Protein AF-0000000073996001 (afdb_homodimer)

Foldseek 3Di:
DPPPCPPVPDADFDFDDADPQATWGWGWDDDPPPDDIDTDDIDGDGPVPDPDDDDDDDDDPPPPPPD/DPPPCPVVPDADFDFDDADPQATWGWGWDDDPDPDDIDTDDIDGDGPVPDPDDDDDDDDDPPPPPPD

Solvent-accessible surface area (backbone atoms only — not comparable to full-atom values): 8003 Å² total; per-residue (Å²): 130,82,78,66,31,83,84,68,51,36,45,53,24,40,53,78,47,82,52,99,62,21,45,28,31,24,37,64,50,92,62,61,93,87,53,75,92,44,63,50,75,74,41,74,47,50,56,88,50,50,62,45,42,32,38,38,36,32,40,55,78,70,68,73,66,78,123,131,83,76,64,36,81,87,67,51,39,45,53,23,41,53,78,47,82,53,97,62,22,44,28,30,24,38,67,51,92,63,61,94,86,54,75,92,45,63,49,76,75,42,73,46,49,56,88,50,49,63,45,43,32,38,40,36,31,40,56,78,70,68,74,67,78,122

Nearest PDB structures (foldseek):
  7jij-assembly1_B  TM=4.041E-01  e=3.602E+00  Homo sapiens
  2y8l-assembly1_B  TM=3.364E-01  e=5.979E+00  Homo sapiens
  3l0x-assembly1_A  TM=2.669E-01  e=5.612E+00  Saccharomyces cerevisiae

Organism: NCBI:txid172042

Radius of gyration: 16.53 Å; Cα contacts (8 Å, |Δi|>4): 255; chains: 2; bounding box: 36×65×40 Å

Secondary structure (DSSP, 8-state):
----GGGSSEEEEEEEEEETTEEEEEEBP-PPTTSPP-BPPPEEPPGGGEEEEEEEEEE--------/----GGGSSEEEEEEEEEETTEEEEEEBP-PPTTSPP-BPPPEEPPGGGEEEEEEEEEE--------

pLDDT: mean 82.57, std 20.22, range [26.55, 97.69]

Sequence (134 aa):
MAITETDGSEYVGRLDEVTDDGPVLRRKKQTKKGQKPSYHEPQTLPWERIASAHLQIDFNSTADSVEMAITETDGSEYVGRLDEVTDDGPVLRRKKQTKKGQKPSYHEPQTLPWERIASAHLQIDFNSTADSVE

Structure (mmCIF, N/CA/C/O backbone):
data_AF-0000000073996001-model_v1
#
loop_
_entity.id
_entity.type
_entity.pdbx_description
1 polymer 'Clustered with transcription termination protein NusA'
#
loop_
_atom_site.group_PDB
_atom_site.id
_atom_site.type_symbol
_atom_site.label_atom_id
_atom_site.label_alt_id
_atom_site.label_comp_id
_atom_site.label_asym_id
_atom_site.label_entity_id
_atom_site.label_seq_id
_atom_site.pdbx_PDB_ins_code
_atom_site.Cartn_x
_atom_site.Cartn_y
_atom_site.Cartn_z
_atom_site.occupancy
_atom_site.B_iso_or_equiv
_atom_site.auth_seq_id
_atom_site.auth_comp_id
_atom_site.auth_asym_id
_atom_site.auth_atom_id
_atom_site.pdbx_PDB_model_num
ATOM 1 N N . MET A 1 1 ? 14.555 5.102 -4.395 1 26.55 1 MET A N 1
ATOM 2 C CA . MET A 1 1 ? 13.75 6.324 -4.395 1 26.55 1 MET A CA 1
ATOM 3 C C . MET A 1 1 ? 12.859 6.387 -3.16 1 26.55 1 MET A C 1
ATOM 5 O O . MET A 1 1 ? 11.906 5.617 -3.035 1 26.55 1 MET A O 1
ATOM 9 N N . ALA A 1 2 ? 13.461 6.602 -1.999 1 31.64 2 ALA A N 1
ATOM 10 C CA . ALA A 1 2 ? 12.766 6.613 -0.712 1 31.64 2 ALA A CA 1
ATOM 11 C C . ALA A 1 2 ? 11.68 7.684 -0.687 1 31.64 2 ALA A C 1
ATOM 13 O O . ALA A 1 2 ? 11.93 8.844 -1.022 1 31.64 2 ALA A O 1
ATOM 14 N N . ILE A 1 3 ? 10.344 7.234 -1.147 1 41.62 3 ILE A N 1
ATOM 15 C CA . ILE A 1 3 ? 9.18 8.109 -1.149 1 41.62 3 ILE A CA 1
ATOM 16 C C . ILE A 1 3 ? 9.094 8.867 0.174 1 41.62 3 ILE A C 1
ATOM 18 O O . ILE A 1 3 ? 8.859 8.266 1.226 1 41.62 3 ILE A O 1
ATOM 22 N N . THR A 1 4 ? 9.953 9.609 0.501 1 42.78 4 THR A N 1
ATOM 23 C CA . THR A 1 4 ? 9.797 10.523 1.629 1 42.78 4 THR A CA 1
ATOM 24 C C . THR A 1 4 ? 8.648 11.5 1.379 1 42.78 4 THR A C 1
ATOM 26 O O . THR A 1 4 ? 8.648 12.219 0.38 1 42.78 4 THR A O 1
ATOM 29 N N . GLU A 1 5 ? 7.465 11.266 1.897 1 47.84 5 GLU A N 1
ATOM 30 C CA . GLU A 1 5 ? 6.332 12.188 1.925 1 47.84 5 GLU A CA 1
ATOM 31 C C . GLU A 1 5 ? 6.789 13.617 2.213 1 47.84 5 GLU A C 1
ATOM 33 O O . GLU A 1 5 ? 5.965 14.523 2.354 1 47.84 5 GLU A O 1
ATOM 38 N N . THR A 1 6 ? 7.816 14.039 2.285 1 49.88 6 THR A N 1
ATOM 39 C CA . THR A 1 6 ? 7.848 15.289 3.033 1 49.88 6 THR A CA 1
ATOM 40 C C . THR A 1 6 ? 7 16.359 2.34 1 49.88 6 THR A C 1
ATOM 42 O O . THR A 1 6 ? 6.48 17.266 2.99 1 49.88 6 THR A O 1
ATOM 45 N N . ASP A 1 7 ? 6.805 16.453 1.036 1 56.19 7 ASP A N 1
ATOM 46 C CA . ASP A 1 7 ? 6.199 17.641 0.429 1 56.19 7 ASP A CA 1
ATOM 47 C C . ASP A 1 7 ? 4.688 17.484 0.31 1 56.19 7 ASP A C 1
ATOM 49 O O . ASP A 1 7 ? 3.984 18.438 -0.039 1 56.19 7 ASP A O 1
ATOM 53 N N . GLY A 1 8 ? 4.031 16.562 0.927 1 64.31 8 GLY A N 1
ATOM 54 C CA . GLY A 1 8 ? 2.594 16.344 0.957 1 64.31 8 GLY A CA 1
ATOM 55 C C . GLY A 1 8 ? 2.082 15.578 -0.249 1 64.31 8 GLY A C 1
ATOM 56 O O . GLY A 1 8 ? 0.893 15.266 -0.333 1 64.31 8 GLY A O 1
ATOM 57 N N . SER A 1 9 ? 2.953 15.336 -1.201 1 78.81 9 SER A N 1
ATOM 58 C CA . SER A 1 9 ? 2.447 14.734 -2.432 1 78.81 9 SER A CA 1
ATOM 59 C C . SER A 1 9 ? 2.465 13.211 -2.352 1 78.81 9 SER A C 1
ATOM 61 O O . SER A 1 9 ? 1.784 12.539 -3.127 1 78.81 9 SER A O 1
ATOM 63 N N . GLU A 1 10 ? 3.17 12.688 -1.452 1 84.88 10 GLU A N 1
ATOM 64 C CA . GLU A 1 10 ? 3.217 11.234 -1.288 1 84.88 10 GLU A CA 1
ATOM 65 C C . GLU A 1 10 ? 3.17 10.844 0.187 1 84.88 10 GLU A C 1
ATOM 67 O O . GLU A 1 10 ? 3.719 11.547 1.038 1 84.88 10 GLU A O 1
ATOM 72 N N . TYR A 1 11 ? 2.486 9.828 0.485 1 87.25 11 TYR A N 1
ATOM 73 C CA . TYR A 1 11 ? 2.391 9.258 1.824 1 87.25 11 TYR A CA 1
ATOM 74 C C . TYR A 1 11 ? 2.711 7.766 1.808 1 87.25 11 TYR A C 1
ATOM 76 O O . TYR A 1 11 ? 2.131 7.008 1.028 1 87.25 11 TYR A O 1
ATOM 84 N N . VAL A 1 12 ? 3.658 7.289 2.613 1 92.25 12 VAL A N 1
ATOM 85 C CA . VAL A 1 12 ? 3.998 5.879 2.74 1 92.25 12 VAL A CA 1
ATOM 86 C C . VAL A 1 12 ? 3.777 5.418 4.18 1 92.25 12 VAL A C 1
ATOM 88 O O . VAL A 1 12 ? 4.277 6.043 5.121 1 92.25 12 VAL A O 1
ATOM 91 N N . GLY A 1 13 ? 3.029 4.281 4.406 1 95 13 GLY A N 1
ATOM 92 C CA . GLY A 1 13 ? 2.771 3.781 5.746 1 95 13 GLY A CA 1
ATOM 93 C C . GLY A 1 13 ? 2.23 2.363 5.762 1 95 13 GLY A C 1
ATOM 94 O O . GLY A 1 13 ? 1.877 1.818 4.711 1 95 13 GLY A O 1
ATOM 95 N N . ARG A 1 14 ? 2.184 1.827 7.004 1 96.88 14 ARG A N 1
ATOM 96 C CA . ARG A 1 14 ? 1.562 0.525 7.23 1 96.88 14 ARG A CA 1
ATOM 97 C C . ARG A 1 14 ? 0.042 0.639 7.242 1 96.88 14 ARG A C 1
ATOM 99 O O . ARG A 1 14 ? -0.513 1.545 7.867 1 96.88 14 ARG A O 1
ATOM 106 N N . LEU A 1 15 ? -0.5 -0.231 6.43 1 97.5 15 LEU A N 1
ATOM 107 C CA . LEU A 1 15 ? -1.958 -0.271 6.379 1 97.5 15 LEU A CA 1
ATOM 108 C C . LEU A 1 15 ? -2.523 -1.013 7.586 1 97.5 15 LEU A C 1
ATOM 110 O O . LEU A 1 15 ? -2.248 -2.199 7.773 1 97.5 15 LEU A O 1
ATOM 114 N N . ASP A 1 16 ? -3.338 -0.325 8.43 1 97.12 16 ASP A N 1
ATOM 115 C CA . ASP A 1 16 ? -3.934 -0.93 9.617 1 97.12 16 ASP A CA 1
ATOM 116 C C . ASP A 1 16 ? -5.344 -1.436 9.328 1 97.12 16 ASP A C 1
ATOM 118 O O . ASP A 1 16 ? -5.715 -2.533 9.75 1 97.12 16 ASP A O 1
ATOM 122 N N . GLU A 1 17 ? -6.105 -0.572 8.602 1 96.38 17 GLU A N 1
ATOM 123 C CA . GLU A 1 17 ? -7.504 -0.876 8.32 1 96.38 17 GLU A CA 1
ATOM 124 C C . GLU A 1 17 ? -8.008 -0.103 7.105 1 96.38 17 GLU A C 1
ATOM 126 O O . GLU A 1 17 ? -7.453 0.945 6.758 1 96.38 17 GLU A O 1
ATOM 131 N N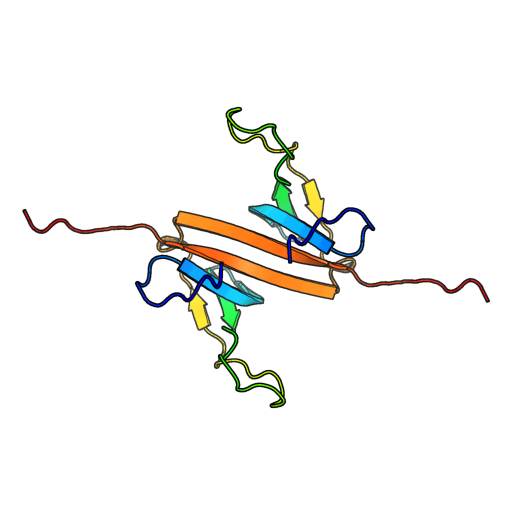 . VAL A 1 18 ? -9.078 -0.715 6.449 1 96.69 18 VAL A N 1
ATOM 132 C CA . VAL A 1 18 ? -9.773 0.003 5.387 1 96.69 18 VAL A CA 1
ATOM 133 C C . VAL A 1 18 ? -11.203 0.311 5.828 1 96.69 18 VAL A C 1
ATOM 135 O O . VAL A 1 18 ? -11.969 -0.599 6.168 1 96.69 18 VAL A O 1
ATOM 138 N N . THR A 1 19 ? -11.547 1.646 5.836 1 96.62 19 THR A N 1
ATOM 139 C CA . THR A 1 19 ? -12.875 2.078 6.238 1 96.62 19 THR A CA 1
ATOM 140 C C . THR A 1 19 ? -13.633 2.678 5.051 1 96.62 19 THR A C 1
ATOM 142 O O . THR A 1 19 ? -13.055 2.861 3.975 1 96.62 19 THR A O 1
ATOM 145 N N . ASP A 1 20 ? -14.969 3.029 5.266 1 95 20 ASP A N 1
ATOM 146 C CA . ASP A 1 20 ? -15.773 3.672 4.227 1 95 20 ASP A CA 1
ATOM 147 C C . ASP A 1 20 ? -15.211 5.051 3.879 1 95 20 ASP A C 1
ATOM 149 O O . ASP A 1 20 ? -15.375 5.527 2.752 1 95 20 ASP A O 1
ATOM 153 N N . ASP A 1 21 ? -14.516 5.707 4.801 1 95.62 21 ASP A N 1
ATOM 154 C CA . ASP A 1 21 ? -14.039 7.078 4.625 1 95.62 21 ASP A CA 1
ATOM 155 C C . ASP A 1 21 ? -12.641 7.102 4.02 1 95.62 21 ASP A C 1
ATOM 157 O O . ASP A 1 21 ? -12.172 8.148 3.574 1 95.62 21 ASP A O 1
ATOM 161 N N . GLY A 1 22 ? -11.906 5.977 4.098 1 95.94 22 GLY A N 1
ATOM 162 C CA . GLY A 1 22 ? -10.531 5.902 3.617 1 95.94 22 GLY A CA 1
ATOM 163 C C . GLY A 1 22 ? -9.688 4.891 4.375 1 95.94 22 GLY A C 1
ATOM 164 O O . GLY A 1 22 ? -10.164 4.266 5.324 1 95.94 22 GLY A O 1
ATOM 165 N N . PRO A 1 23 ? -8.492 4.672 3.904 1 97.06 23 PRO A N 1
ATOM 166 C CA . PRO A 1 23 ? -7.57 3.805 4.641 1 97.06 23 PRO A CA 1
ATOM 167 C C . PRO A 1 23 ? -7.055 4.445 5.926 1 97.06 23 PRO A C 1
ATOM 169 O O . PRO A 1 23 ? -6.863 5.664 5.977 1 97.06 23 PRO A O 1
ATOM 172 N N . VAL A 1 24 ? -6.863 3.6 6.922 1 97.62 24 VAL A N 1
ATOM 173 C CA . VAL A 1 24 ? -6.16 3.977 8.141 1 97.62 24 VAL A CA 1
ATOM 174 C C . VAL A 1 24 ? -4.707 3.502 8.07 1 97.62 24 VAL A C 1
ATOM 176 O O . VAL A 1 24 ? -4.445 2.303 7.953 1 97.62 24 VAL A O 1
ATOM 179 N N . LEU A 1 25 ? -3.723 4.496 8.109 1 96.44 25 LEU A N 1
ATOM 180 C CA . LEU A 1 25 ? -2.316 4.176 7.906 1 96.44 25 LEU A CA 1
ATOM 181 C C . LEU A 1 25 ? -1.465 4.691 9.062 1 96.44 25 LEU A C 1
ATOM 183 O O . LEU A 1 25 ? -1.847 5.648 9.742 1 96.44 25 LEU A O 1
ATOM 187 N N . ARG A 1 26 ? -0.387 4.051 9.289 1 96.31 26 ARG A N 1
ATOM 188 C CA . ARG A 1 26 ? 0.644 4.512 10.211 1 96.31 26 ARG A CA 1
ATOM 189 C C . ARG A 1 26 ? 1.957 4.773 9.484 1 96.31 26 ARG A C 1
ATOM 191 O O . ARG A 1 26 ? 2.57 3.846 8.945 1 96.31 26 ARG A O 1
ATOM 198 N N . ARG A 1 27 ? 2.4 5.977 9.469 1 93.75 27 ARG A N 1
ATOM 199 C CA . ARG A 1 27 ? 3.648 6.328 8.797 1 93.75 27 ARG A CA 1
ATOM 200 C C . ARG A 1 27 ? 4.855 5.91 9.633 1 93.75 27 ARG A C 1
ATOM 202 O O . ARG A 1 27 ? 4.859 6.086 10.859 1 93.75 27 ARG A O 1
ATOM 209 N N . LYS A 1 28 ? 5.828 5.336 8.992 1 91.12 28 LYS A N 1
ATOM 210 C CA . LYS A 1 28 ? 7.047 4.938 9.688 1 91.12 28 LYS A CA 1
ATOM 211 C C . LYS A 1 28 ? 7.867 6.156 10.094 1 91.12 28 LYS A C 1
ATOM 213 O O . LYS A 1 28 ? 8.086 7.062 9.289 1 91.12 28 LYS A O 1
ATOM 218 N N . LYS A 1 29 ? 8.266 6.105 11.328 1 90.38 29 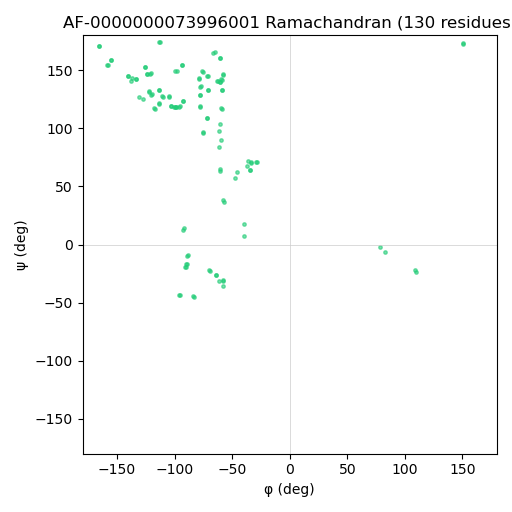LYS A N 1
ATOM 219 C CA . LYS A 1 29 ? 9.156 7.164 11.789 1 90.38 29 LYS A CA 1
ATOM 220 C C . LYS A 1 29 ? 10.586 6.918 11.32 1 90.38 29 LYS A C 1
ATOM 222 O O . LYS A 1 29 ? 11.016 5.77 11.195 1 90.38 29 LYS A O 1
ATOM 227 N N . GLN A 1 30 ? 11.367 8.07 10.938 1 87 30 GLN A N 1
ATOM 228 C CA . GLN A 1 30 ? 12.789 7.953 10.625 1 87 30 GLN A CA 1
ATOM 229 C C . GLN A 1 30 ? 13.617 7.785 11.891 1 87 30 GLN A C 1
ATOM 231 O O . GLN A 1 30 ? 13.727 8.711 12.695 1 87 30 GLN A O 1
ATOM 236 N N . THR A 1 31 ? 13.906 6.574 12.172 1 88.12 31 THR A N 1
ATOM 237 C CA . THR A 1 31 ? 14.68 6.305 13.383 1 88.12 31 THR A CA 1
ATOM 238 C C . THR A 1 31 ? 16.156 6.082 13.039 1 88.12 31 THR A C 1
ATOM 240 O O . THR A 1 31 ? 16.5 5.848 11.883 1 88.12 31 THR A O 1
ATOM 243 N N . LYS A 1 32 ? 17.047 6.496 14.07 1 86 32 LYS A N 1
ATOM 244 C CA . LYS A 1 32 ? 18.484 6.309 13.891 1 86 32 LYS A CA 1
ATOM 245 C C . LYS A 1 32 ? 18.812 4.828 13.711 1 86 32 LYS A C 1
ATOM 247 O O . LYS A 1 32 ? 18.031 3.957 14.086 1 86 32 LYS A O 1
ATOM 252 N N . LYS A 1 33 ? 20 4.707 13.141 1 87.31 33 LYS A N 1
ATOM 253 C CA . LYS A 1 33 ? 20.484 3.336 12.969 1 87.31 33 LYS A CA 1
ATOM 254 C C . LYS A 1 33 ? 20.578 2.613 14.305 1 87.31 33 LYS A C 1
ATOM 256 O O . LYS A 1 33 ? 21.141 3.15 15.266 1 87.31 33 LYS A O 1
ATOM 261 N N . GLY A 1 34 ? 19.719 1.471 14.461 1 89.19 34 GLY A N 1
ATOM 262 C CA . GLY A 1 34 ? 19.797 0.674 15.672 1 89.19 34 GLY A CA 1
ATOM 263 C C . GLY A 1 34 ? 18.578 0.83 16.562 1 89.19 34 GLY A C 1
ATOM 264 O O . GLY A 1 34 ? 18.422 0.093 17.547 1 89.19 34 GLY A O 1
ATOM 265 N N . GLN A 1 35 ? 17.969 1.813 16.438 1 89.44 35 GLN A N 1
ATOM 266 C CA . GLN A 1 35 ? 16.75 2.008 17.234 1 89.44 35 GLN A CA 1
ATOM 267 C C . GLN A 1 35 ? 15.602 1.165 16.688 1 89.44 35 GLN A C 1
ATOM 269 O O . GLN A 1 35 ? 15.516 0.917 15.484 1 89.44 35 GLN A O 1
ATOM 274 N N . LYS A 1 36 ? 14.711 0.708 17.5 1 86.81 36 LYS A N 1
ATOM 275 C CA . LYS A 1 36 ? 13.539 -0.055 17.078 1 86.81 36 LYS A CA 1
ATOM 276 C C . LYS A 1 36 ? 12.641 0.782 16.172 1 86.81 36 LYS A C 1
ATOM 278 O O . LYS A 1 36 ? 12.453 1.979 16.406 1 86.81 36 LYS A O 1
ATOM 283 N N . PRO A 1 37 ? 12.102 0.042 15.117 1 87.44 37 PRO A N 1
ATOM 284 C CA . PRO A 1 37 ? 11.172 0.776 14.258 1 87.44 37 PRO A CA 1
ATOM 285 C C . PRO A 1 37 ? 9.977 1.336 15.023 1 87.44 37 PRO A C 1
ATOM 287 O O . PRO A 1 37 ? 9.438 0.67 15.914 1 87.44 37 PRO A O 1
ATOM 290 N N . SER A 1 38 ? 9.695 2.676 14.719 1 91.25 38 SER A N 1
ATOM 291 C CA . SER A 1 38 ? 8.539 3.332 15.336 1 91.25 38 SER A CA 1
ATOM 292 C C . SER A 1 38 ? 7.602 3.902 14.273 1 91.25 38 SER A C 1
ATOM 294 O O . SER A 1 38 ? 8.031 4.246 13.172 1 91.25 38 SER A O 1
ATOM 296 N N . TYR A 1 39 ? 6.285 3.838 14.703 1 93.88 39 TYR A N 1
ATOM 297 C CA . TYR A 1 39 ? 5.27 4.375 13.805 1 93.88 39 TYR A CA 1
ATOM 298 C C . TYR A 1 39 ? 4.488 5.496 14.477 1 93.88 39 TYR A C 1
ATOM 300 O O . TYR A 1 39 ? 4.344 5.516 15.703 1 93.88 39 TYR A O 1
ATOM 308 N N . HIS A 1 40 ? 4.078 6.461 13.672 1 95.31 40 HIS A N 1
ATOM 309 C CA . HIS A 1 40 ? 3.166 7.492 14.148 1 95.31 40 HIS A CA 1
ATOM 310 C C . HIS A 1 40 ? 1.807 6.902 14.508 1 95.31 40 HIS A C 1
ATOM 312 O O . HIS A 1 40 ? 1.541 5.73 14.234 1 95.31 40 HIS A O 1
ATOM 318 N N . GLU A 1 41 ? 1.03 7.688 15.219 1 96.56 41 GLU A N 1
ATOM 319 C CA . GLU A 1 41 ? -0.355 7.305 15.477 1 96.56 41 GLU A CA 1
ATOM 320 C C . GLU A 1 41 ? -1.12 7.102 14.172 1 96.56 41 GLU A C 1
ATOM 322 O O . GLU A 1 41 ? -0.835 7.762 13.164 1 96.56 41 GLU A O 1
ATOM 327 N N . PRO A 1 42 ? -2.07 6.164 14.195 1 96.94 42 PRO A N 1
ATOM 328 C CA . PRO A 1 42 ? -2.861 5.922 12.984 1 96.94 42 PRO A CA 1
ATOM 329 C C . PRO A 1 42 ? -3.621 7.16 12.523 1 96.94 42 PRO A C 1
ATOM 331 O O . PRO A 1 42 ? -4.117 7.93 13.352 1 96.94 42 PRO A O 1
ATOM 334 N N . GLN A 1 43 ? -3.656 7.273 11.188 1 95.62 43 GLN A N 1
ATOM 335 C CA . GLN A 1 43 ? -4.41 8.367 10.578 1 95.62 43 GLN A CA 1
ATOM 336 C C . GLN A 1 43 ? -5.27 7.859 9.422 1 95.62 43 GLN A C 1
ATOM 338 O O . GLN A 1 43 ? -4.848 6.984 8.664 1 95.62 43 GLN A O 1
ATOM 343 N N . THR A 1 44 ? -6.484 8.453 9.328 1 96.81 44 THR A N 1
ATOM 344 C CA . THR A 1 44 ? -7.371 8.156 8.203 1 96.81 44 THR A CA 1
ATOM 345 C C . THR A 1 44 ? -7.164 9.164 7.074 1 96.81 44 THR A C 1
ATOM 347 O O . THR A 1 44 ? -7.23 10.375 7.297 1 96.81 44 THR A O 1
ATOM 350 N N . LEU A 1 45 ? -6.867 8.656 5.941 1 94.25 45 LEU A N 1
ATOM 351 C CA . LEU A 1 45 ? -6.758 9.5 4.758 1 94.25 45 LEU A CA 1
ATOM 352 C C . LEU A 1 45 ? -8.023 9.414 3.908 1 94.25 45 LEU A C 1
ATOM 354 O O . LEU A 1 45 ? -8.344 8.344 3.383 1 94.25 45 LEU A O 1
ATOM 358 N N . PRO A 1 46 ? -8.734 10.57 3.736 1 94.88 46 PRO A N 1
ATOM 359 C CA . PRO A 1 46 ? -9.969 10.539 2.947 1 94.88 46 PRO A CA 1
ATOM 360 C C . PRO A 1 46 ? -9.734 10.102 1.504 1 94.88 46 PRO A C 1
ATOM 362 O O . PRO A 1 46 ? -8.758 10.523 0.876 1 94.88 46 PRO A O 1
ATOM 365 N N . TRP A 1 47 ? -10.711 9.266 1.001 1 94.19 47 TRP A N 1
ATOM 366 C CA . TRP A 1 47 ? -10.625 8.742 -0.359 1 94.19 47 TRP A CA 1
ATOM 367 C C . TRP A 1 47 ? -10.562 9.875 -1.375 1 94.19 47 TRP A C 1
ATOM 369 O O . TRP A 1 47 ? -9.914 9.758 -2.414 1 94.19 47 TRP A O 1
ATOM 379 N N . GLU A 1 48 ? -11.156 10.992 -1.126 1 92.88 48 GLU A N 1
ATOM 380 C CA . GLU A 1 48 ? -11.242 12.117 -2.057 1 92.88 48 GLU A CA 1
ATOM 381 C C . GLU A 1 48 ? -9.875 12.773 -2.244 1 92.88 48 GLU A C 1
ATOM 383 O O . GLU A 1 48 ? -9.648 13.469 -3.236 1 92.88 48 GLU A O 1
ATOM 388 N N . ARG A 1 49 ? -9 12.594 -1.301 1 90.38 49 ARG A N 1
ATOM 389 C CA . ARG A 1 49 ? -7.684 13.227 -1.373 1 90.38 49 ARG A CA 1
ATOM 390 C C . ARG A 1 49 ? -6.688 12.336 -2.113 1 90.38 49 ARG A C 1
ATOM 392 O O . ARG A 1 49 ? -5.582 12.773 -2.438 1 90.38 49 ARG A O 1
ATOM 399 N N . ILE A 1 50 ? -7.027 11.203 -2.363 1 92.81 50 ILE A N 1
ATOM 400 C CA . ILE A 1 50 ? -6.102 10.219 -2.918 1 92.81 50 ILE A CA 1
ATOM 401 C C . ILE A 1 50 ? -6.23 10.18 -4.438 1 92.81 50 ILE A C 1
ATOM 403 O O . ILE A 1 50 ? 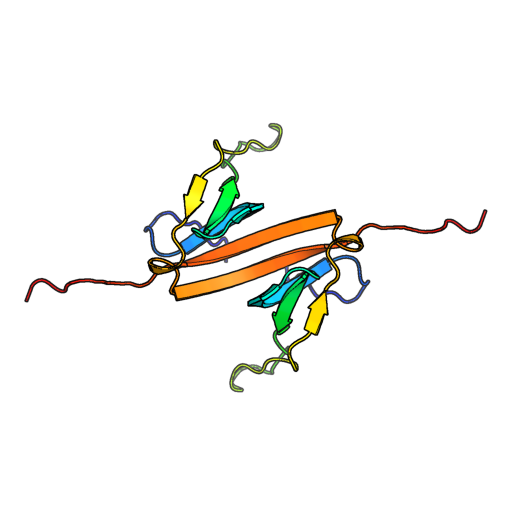-7.309 9.898 -4.969 1 92.81 50 ILE A O 1
ATOM 407 N N . ALA A 1 51 ? -5.188 10.477 -5.047 1 93.69 51 ALA A N 1
ATOM 408 C CA . ALA A 1 51 ? -5.145 10.398 -6.504 1 93.69 51 ALA A CA 1
ATOM 409 C C . ALA A 1 51 ? -4.844 8.969 -6.965 1 93.69 51 ALA A C 1
ATOM 411 O O . ALA A 1 51 ? -5.484 8.461 -7.887 1 93.69 51 ALA A O 1
ATOM 412 N N . SER A 1 52 ? -3.865 8.336 -6.312 1 93.94 52 SER A N 1
ATOM 413 C CA . SER A 1 52 ? -3.504 6.945 -6.578 1 93.94 52 SER A CA 1
ATOM 414 C C . SER A 1 52 ? -2.828 6.309 -5.367 1 93.94 52 SER A C 1
ATOM 416 O O . SER A 1 52 ? -2.297 7.012 -4.504 1 93.94 52 SER A O 1
ATOM 418 N N . ALA A 1 53 ? -2.859 4.973 -5.336 1 95.75 53 ALA A N 1
ATOM 419 C CA . ALA A 1 53 ? -2.238 4.238 -4.238 1 95.75 53 ALA A CA 1
ATOM 420 C C . ALA A 1 53 ? -1.532 2.984 -4.75 1 95.75 53 ALA A C 1
ATOM 422 O O . ALA A 1 53 ? -1.987 2.354 -5.707 1 95.75 53 ALA A O 1
ATOM 423 N N . HIS A 1 54 ? -0.396 2.65 -4.102 1 95.44 54 HIS A N 1
ATOM 424 C CA . HIS A 1 54 ? 0.369 1.436 -4.355 1 95.44 54 HIS A CA 1
ATOM 425 C C . HIS A 1 54 ? 0.52 0.603 -3.086 1 95.44 54 HIS A C 1
ATOM 427 O O . HIS A 1 54 ? 0.814 1.141 -2.016 1 95.44 54 HIS A O 1
ATOM 433 N N . LEU A 1 55 ? 0.249 -0.598 -3.248 1 96.38 55 LEU A N 1
ATOM 434 C CA . LEU A 1 55 ? 0.221 -1.501 -2.102 1 96.38 55 LEU A CA 1
ATOM 435 C C . LEU A 1 55 ? 1.382 -2.488 -2.158 1 96.38 55 LEU A C 1
ATOM 437 O O . LEU A 1 55 ? 1.632 -3.1 -3.199 1 96.38 55 LEU A O 1
ATOM 441 N N . GLN A 1 56 ? 2.209 -2.656 -1.112 1 94 56 GLN A N 1
ATOM 442 C CA . GLN A 1 56 ? 3.186 -3.715 -0.875 1 94 56 GLN A CA 1
ATOM 443 C C . GLN A 1 56 ? 2.67 -4.723 0.148 1 94 56 GLN A C 1
ATOM 445 O O . GLN A 1 56 ? 2.463 -4.379 1.314 1 94 56 GLN A O 1
ATOM 450 N N . ILE A 1 57 ? 2.514 -6.023 -0.246 1 94.69 57 ILE A N 1
ATOM 451 C CA . ILE A 1 57 ? 1.876 -7.039 0.586 1 94.69 57 ILE A CA 1
ATOM 452 C C . ILE A 1 57 ? 2.904 -8.086 1 1 94.69 57 ILE A C 1
ATOM 454 O O . ILE A 1 57 ? 3.664 -8.586 0.165 1 94.69 57 ILE A O 1
ATOM 458 N N . ASP A 1 58 ? 2.902 -8.414 2.32 1 92.38 58 ASP A N 1
ATOM 459 C CA . ASP A 1 58 ? 3.631 -9.547 2.875 1 92.38 58 ASP A CA 1
ATOM 460 C C . ASP A 1 58 ? 2.682 -10.695 3.217 1 92.38 58 ASP A C 1
ATOM 462 O O . ASP A 1 58 ? 1.694 -10.5 3.93 1 92.38 58 ASP A O 1
ATOM 466 N N . PHE A 1 59 ? 3.037 -11.852 2.688 1 91.75 59 PHE A N 1
ATOM 467 C CA . PHE A 1 59 ? 2.141 -12.992 2.857 1 91.75 59 PHE A CA 1
ATOM 468 C C . PHE A 1 59 ? 2.531 -13.812 4.082 1 91.75 59 PHE A C 1
ATOM 470 O O . PHE A 1 59 ? 3.693 -13.805 4.496 1 91.75 59 PHE A O 1
ATOM 477 N N . ASN A 1 60 ? 1.443 -14.484 4.555 1 83.38 60 ASN A N 1
ATOM 478 C CA . ASN A 1 60 ? 1.654 -15.422 5.656 1 83.38 60 ASN A CA 1
ATOM 479 C C . ASN A 1 60 ? 2.4 -16.672 5.195 1 83.38 60 ASN A C 1
ATOM 481 O O . ASN A 1 60 ? 2.158 -17.172 4.098 1 83.38 60 ASN A O 1
ATOM 485 N N . SER A 1 61 ? 3.686 -16.797 5.625 1 71.69 61 SER A N 1
ATOM 486 C CA . SER A 1 61 ? 4.406 -18.031 5.332 1 71.69 61 SER A CA 1
ATOM 487 C C . SER A 1 61 ? 3.719 -19.234 5.961 1 71.69 61 SER A C 1
ATOM 489 O O . SER A 1 61 ? 3.605 -19.328 7.184 1 71.69 61 SER A O 1
ATOM 491 N N . THR A 1 62 ? 2.529 -19.562 5.59 1 60.25 62 THR A N 1
ATOM 492 C CA . THR A 1 62 ? 2.158 -20.875 6.121 1 60.25 62 THR A CA 1
ATOM 493 C C . THR A 1 62 ? 3.152 -21.938 5.668 1 60.25 62 THR A 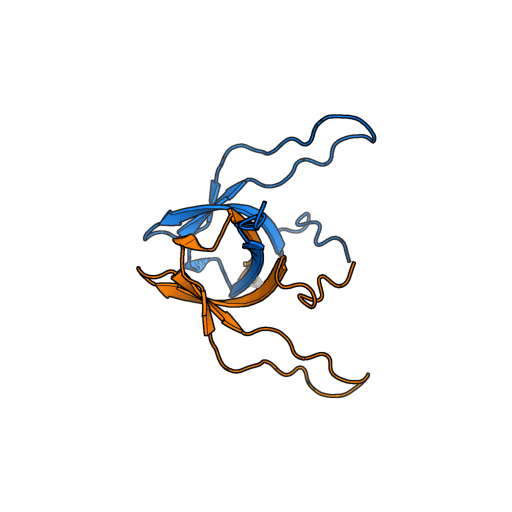C 1
ATOM 495 O O . THR A 1 62 ? 3.143 -22.344 4.508 1 60.25 62 THR A O 1
ATOM 498 N N . ALA A 1 63 ? 4.422 -21.781 5.559 1 49.53 63 ALA A N 1
ATOM 499 C CA . ALA A 1 63 ? 5.215 -22.984 5.371 1 49.53 63 ALA A CA 1
ATOM 500 C C . ALA A 1 63 ? 4.641 -24.156 6.18 1 49.53 63 ALA A C 1
ATOM 502 O O . ALA A 1 63 ? 4.578 -24.094 7.41 1 49.53 63 ALA A O 1
ATOM 503 N N . ASP A 1 64 ? 3.533 -24.734 5.832 1 44.69 64 ASP A N 1
ATOM 504 C CA . ASP A 1 64 ? 3.467 -26.109 6.281 1 44.69 64 ASP A CA 1
ATOM 505 C C . ASP A 1 64 ? 4.848 -26.766 6.258 1 44.69 64 ASP A C 1
ATOM 507 O O . ASP A 1 64 ? 5.441 -26.938 5.191 1 44.69 64 ASP A O 1
ATOM 511 N N . SER A 1 65 ? 5.824 -26.391 6.98 1 44.03 65 SER A N 1
ATOM 512 C CA . SER A 1 65 ? 6.914 -27.312 7.27 1 44.03 65 SER A CA 1
ATOM 513 C C . SER A 1 65 ? 6.418 -28.75 7.281 1 44.03 65 SER A C 1
ATOM 515 O O . SER A 1 65 ? 5.629 -29.141 8.148 1 44.03 65 SER A O 1
ATOM 517 N N . VAL A 1 66 ? 6.07 -29.344 6.176 1 40.31 66 VAL A N 1
ATOM 518 C CA . VAL A 1 66 ? 6.086 -30.797 6.191 1 40.31 66 VAL A CA 1
ATOM 519 C C . VAL A 1 66 ? 7.211 -31.297 7.094 1 40.31 66 VAL A C 1
ATOM 521 O O . VAL A 1 66 ? 8.391 -31.062 6.809 1 40.31 66 VAL A O 1
ATOM 524 N N . GLU A 1 67 ? 7.223 -31.203 8.523 1 31.94 67 GLU A N 1
ATOM 525 C CA . GLU A 1 67 ? 8 -32.219 9.203 1 31.94 67 GLU A CA 1
ATOM 526 C C . GLU A 1 67 ? 7.832 -33.594 8.516 1 31.94 67 GLU A C 1
ATOM 528 O O . GLU A 1 67 ? 6.738 -33.906 8.047 1 31.94 67 GLU A O 1
ATOM 533 N N . MET B 1 1 ? 15.617 -1.596 -3.891 1 27.41 1 MET B N 1
ATOM 534 C CA . MET B 1 1 ? 15.219 -2.926 -3.434 1 27.41 1 MET B CA 1
ATOM 535 C C . MET B 1 1 ? 13.984 -3.408 -4.18 1 27.41 1 MET B C 1
ATOM 537 O O . MET B 1 1 ? 12.883 -2.885 -3.977 1 27.41 1 MET B O 1
ATOM 541 N N . ALA B 1 2 ? 14.133 -3.717 -5.438 1 32.72 2 ALA B N 1
ATOM 542 C CA . ALA B 1 2 ? 13.039 -4.059 -6.344 1 32.72 2 ALA B CA 1
ATOM 543 C C . ALA B 1 2 ? 12.305 -5.309 -5.867 1 32.72 2 ALA B C 1
ATOM 545 O O . ALA B 1 2 ? 12.914 -6.367 -5.688 1 32.72 2 ALA B O 1
ATOM 546 N N . ILE B 1 3 ? 11.266 -5.117 -4.863 1 42.41 3 ILE B N 1
ATOM 547 C CA . ILE B 1 3 ? 10.445 -6.199 -4.328 1 42.41 3 ILE B CA 1
ATOM 548 C C . ILE B 1 3 ? 9.914 -7.059 -5.473 1 42.41 3 ILE B C 1
ATOM 550 O O . ILE B 1 3 ? 9.078 -6.602 -6.262 1 42.41 3 ILE B O 1
ATOM 554 N N . THR B 1 4 ? 10.633 -7.566 -6.219 1 44.47 4 THR B N 1
ATOM 555 C CA . THR B 1 4 ? 10.18 -8.586 -7.156 1 44.47 4 THR B CA 1
ATOM 556 C C . THR B 1 4 ? 9.609 -9.789 -6.41 1 44.47 4 THR B C 1
ATOM 558 O O . THR B 1 4 ? 10.266 -10.344 -5.523 1 44.47 4 THR B O 1
ATOM 561 N N . GLU B 1 5 ? 8.297 -9.977 -6.336 1 49.12 5 GLU B N 1
ATOM 562 C CA . GLU B 1 5 ? 7.637 -11.18 -5.832 1 49.12 5 GLU B CA 1
ATOM 563 C C . GLU B 1 5 ? 8.367 -12.445 -6.289 1 49.12 5 GLU B C 1
ATOM 565 O O . GLU B 1 5 ? 7.852 -13.555 -6.129 1 49.12 5 GLU B O 1
ATOM 570 N N . THR B 1 6 ? 9.352 -12.539 -6.656 1 49.78 6 THR B N 1
ATOM 571 C CA . THR B 1 6 ? 9.531 -13.852 -7.27 1 49.78 6 THR B CA 1
ATOM 572 C C . THR B 1 6 ? 9.242 -14.961 -6.262 1 49.78 6 THR B C 1
ATOM 574 O O . THR B 1 6 ? 8.711 -16.016 -6.625 1 49.78 6 THR B O 1
ATOM 577 N N . ASP B 1 7 ? 9.531 -14.922 -4.965 1 56.5 7 ASP B N 1
ATOM 578 C CA . ASP B 1 7 ? 9.445 -16.094 -4.086 1 56.5 7 ASP B CA 1
ATOM 579 C C . ASP B 1 7 ? 8.07 -16.156 -3.416 1 56.5 7 ASP B C 1
ATOM 581 O O . ASP B 1 7 ? 7.75 -17.156 -2.77 1 56.5 7 ASP B O 1
ATOM 585 N N . GLY B 1 8 ? 7.09 -15.438 -3.785 1 64.31 8 GLY B N 1
ATOM 586 C CA . GLY B 1 8 ? 5.719 -15.469 -3.303 1 64.31 8 GLY B CA 1
ATOM 587 C C . GLY B 1 8 ? 5.539 -14.758 -1.972 1 64.31 8 GLY B C 1
ATOM 588 O O . GLY B 1 8 ? 4.434 -14.727 -1.428 1 64.31 8 GLY B O 1
ATOM 589 N N . SER B 1 9 ? 6.605 -14.25 -1.392 1 79.25 9 SER B N 1
ATOM 590 C CA . SER B 1 9 ? 6.473 -13.719 -0.041 1 79.25 9 SER B CA 1
ATOM 591 C C . SER B 1 9 ? 6.113 -12.234 -0.065 1 79.25 9 SER B C 1
ATOM 593 O O . SER B 1 9 ? 5.645 -11.688 0.935 1 79.25 9 SER B O 1
ATOM 595 N N . GLU B 1 10 ? 6.301 -11.617 -1.128 1 84.44 10 GLU B N 1
ATOM 596 C CA . GLU B 1 10 ? 5.949 -10.203 -1.244 1 84.44 10 GLU B CA 1
ATOM 597 C C . GLU B 1 10 ? 5.266 -9.914 -2.576 1 84.44 10 GLU B C 1
ATOM 599 O O . GLU B 1 10 ? 5.59 -10.531 -3.596 1 84.44 10 GLU B O 1
ATOM 604 N N . TYR B 1 11 ? 4.305 -9.031 -2.549 1 88.19 11 TYR B N 1
ATOM 605 C CA . TYR B 1 11 ? 3.58 -8.57 -3.729 1 88.19 11 TYR B CA 1
ATOM 606 C C . TYR B 1 11 ? 3.512 -7.047 -3.764 1 88.19 11 TYR B C 1
ATOM 608 O O . TYR B 1 11 ? 3.117 -6.414 -2.783 1 88.19 11 TYR B O 1
ATOM 616 N N . VAL B 1 12 ? 3.928 -6.414 -4.855 1 92.31 12 VAL B N 1
ATOM 617 C CA . VAL B 1 12 ? 3.842 -4.969 -5.035 1 92.31 12 VAL B CA 1
ATOM 618 C C . VAL B 1 12 ? 2.992 -4.648 -6.262 1 92.31 12 VAL B C 1
ATOM 620 O O . VAL B 1 12 ? 3.234 -5.184 -7.348 1 92.31 12 VAL B O 1
ATOM 623 N N . GLY B 1 13 ? 1.97 -3.746 -6.117 1 94.81 13 GLY B N 1
ATOM 624 C CA . GLY B 1 13 ? 1.114 -3.389 -7.238 1 94.81 13 GLY B CA 1
ATOM 625 C C . GLY B 1 13 ? 0.288 -2.143 -6.984 1 94.81 13 GLY B C 1
ATOM 626 O O . GLY B 1 13 ? 0.237 -1.644 -5.855 1 94.81 13 GLY B O 1
ATOM 627 N N . ARG B 1 14 ? -0.356 -1.688 -8.086 1 96.75 14 ARG B N 1
ATOM 628 C CA . ARG B 1 14 ? -1.307 -0.584 -8.008 1 96.75 14 ARG B CA 1
ATOM 629 C C . ARG B 1 14 ? -2.648 -1.056 -7.453 1 96.75 14 ARG B C 1
ATOM 631 O O . ARG B 1 14 ? -3.166 -2.094 -7.871 1 96.75 14 ARG B O 1
ATOM 638 N N . LEU B 1 15 ? -3.037 -0.306 -6.465 1 97.5 15 LEU B N 1
ATOM 639 C CA . LEU B 1 15 ? -4.336 -0.61 -5.867 1 97.5 15 LEU B CA 1
ATOM 640 C C . LEU B 1 15 ? -5.469 -0.082 -6.738 1 97.5 15 LEU B C 1
ATOM 642 O O . LEU B 1 15 ? -5.574 1.126 -6.961 1 97.5 15 LEU B O 1
ATOM 646 N N . ASP B 1 16 ? -6.359 -0.976 -7.246 1 97.12 16 ASP B N 1
ATOM 647 C CA . ASP B 1 16 ? -7.48 -0.584 -8.094 1 97.12 16 ASP B CA 1
ATOM 648 C C . ASP B 1 16 ? -8.758 -0.423 -7.27 1 97.12 16 ASP B C 1
ATOM 650 O O . ASP B 1 16 ? -9.508 0.533 -7.465 1 97.12 16 ASP B O 1
ATOM 654 N N . GLU B 1 17 ? -8.945 -1.427 -6.363 1 96.38 17 GLU B N 1
ATOM 655 C CA . GLU B 1 17 ? -10.172 -1.46 -5.566 1 96.38 17 GLU B CA 1
ATOM 656 C C . GLU B 1 17 ? -9.969 -2.266 -4.285 1 96.38 17 GLU B C 1
ATOM 658 O O . GLU B 1 17 ? -9.086 -3.121 -4.215 1 96.38 17 GLU B O 1
ATOM 663 N N . VAL B 1 18 ? -10.844 -1.894 -3.246 1 96.75 18 VAL B N 1
ATOM 664 C CA . VAL B 1 18 ? -10.898 -2.703 -2.031 1 96.75 18 VAL B CA 1
ATOM 665 C C . VAL B 1 18 ? -12.266 -3.373 -1.915 1 96.75 18 VAL B C 1
ATOM 667 O O . VAL B 1 18 ? -13.297 -2.695 -1.904 1 96.75 18 VAL B O 1
ATOM 670 N N . THR B 1 19 ? -12.25 -4.754 -1.867 1 96.69 19 THR B N 1
ATOM 671 C CA . THR B 1 19 ? -13.484 -5.516 -1.753 1 96.69 19 THR B CA 1
ATOM 672 C C . THR B 1 19 ? -13.57 -6.219 -0.401 1 96.69 19 THR B C 1
ATOM 674 O O . THR B 1 19 ? -12.609 -6.203 0.371 1 96.69 19 THR B O 1
ATOM 677 N N . ASP B 1 20 ? -14.742 -6.883 -0.112 1 95.12 20 ASP B N 1
ATOM 678 C CA . ASP B 1 20 ? -14.914 -7.648 1.12 1 95.12 20 ASP B CA 1
ATOM 679 C C . ASP B 1 20 ? -13.953 -8.836 1.169 1 95.12 20 ASP B C 1
ATOM 681 O O . ASP B 1 20 ? -13.562 -9.281 2.25 1 95.12 20 ASP B O 1
ATOM 685 N N . ASP B 1 21 ? -13.531 -9.344 0.011 1 95.69 21 ASP B N 1
ATOM 686 C CA . ASP B 1 21 ? -12.711 -10.547 -0.07 1 95.69 21 ASP B CA 1
ATOM 687 C C . ASP B 1 21 ? -11.227 -10.203 -0.032 1 95.69 21 ASP B C 1
ATOM 689 O O . ASP B 1 21 ? -10.383 -11.086 0.161 1 95.69 21 ASP B O 1
ATOM 693 N N . GLY B 1 22 ? -10.859 -8.953 -0.322 1 96.06 22 GLY B N 1
ATOM 694 C CA . GLY B 1 22 ? -9.477 -8.523 -0.388 1 96.06 22 GLY B CA 1
ATOM 695 C C . GLY B 1 22 ? -9.25 -7.379 -1.355 1 96.06 22 GLY B C 1
ATOM 696 O O . GLY B 1 22 ? -10.18 -6.934 -2.027 1 96.06 22 GLY B O 1
ATOM 697 N N . PRO B 1 23 ? -8.055 -6.852 -1.361 1 97.12 23 PRO B N 1
ATOM 698 C CA . PRO B 1 23 ? -7.715 -5.82 -2.348 1 97.12 23 PRO B CA 1
ATOM 699 C C . PRO B 1 23 ? -7.578 -6.383 -3.762 1 97.12 23 PRO B C 1
ATOM 701 O O . PRO B 1 23 ? -7.133 -7.52 -3.939 1 97.12 23 PRO B O 1
ATOM 704 N N . VAL B 1 24 ? -7.984 -5.562 -4.711 1 97.69 24 VAL B N 1
ATOM 705 C CA . VAL B 1 24 ? -7.719 -5.82 -6.125 1 97.69 24 VAL B CA 1
ATOM 706 C C . VAL B 1 24 ? -6.504 -5.012 -6.578 1 97.69 24 VAL B C 1
ATOM 708 O O . VAL B 1 24 ? -6.512 -3.779 -6.508 1 97.69 24 VAL B O 1
ATOM 711 N N . LEU B 1 25 ? -5.41 -5.738 -7.035 1 96.44 25 LEU B N 1
ATOM 712 C CA . LEU B 1 25 ? -4.145 -5.082 -7.355 1 96.44 25 LEU B CA 1
ATOM 713 C C . LEU B 1 25 ? -3.701 -5.43 -8.773 1 96.44 25 LEU B C 1
ATOM 715 O O . LEU B 1 25 ? -4.066 -6.48 -9.305 1 96.44 25 LEU B O 1
ATOM 719 N N . ARG B 1 26 ? -2.977 -4.562 -9.352 1 96.31 26 ARG B N 1
ATOM 720 C CA . ARG B 1 26 ? -2.293 -4.801 -10.625 1 96.31 26 ARG B CA 1
ATOM 721 C C . ARG B 1 26 ? -0.78 -4.699 -10.453 1 96.31 26 ARG B C 1
ATOM 723 O O . ARG B 1 26 ? -0.255 -3.633 -10.133 1 96.31 26 ARG B O 1
ATOM 730 N N . ARG B 1 27 ? -0.09 -5.75 -10.688 1 93.75 27 ARG B N 1
ATOM 731 C CA . ARG B 1 27 ? 1.364 -5.758 -10.57 1 93.75 27 ARG B CA 1
ATOM 732 C C . ARG B 1 27 ? 2.02 -5.109 -11.781 1 93.75 27 ARG B C 1
ATOM 734 O O . ARG B 1 27 ? 1.604 -5.34 -12.922 1 93.75 27 ARG B O 1
ATOM 741 N N . LYS B 1 28 ? 3.002 -4.277 -11.531 1 90.94 28 LYS B N 1
ATOM 742 C CA . LYS B 1 28 ? 3.73 -3.639 -12.625 1 90.94 28 LYS B CA 1
ATOM 743 C C . LYS B 1 28 ? 4.605 -4.648 -13.367 1 90.94 28 LYS B C 1
ATOM 745 O O . LYS B 1 28 ? 5.32 -5.43 -12.742 1 90.94 28 LYS B O 1
ATOM 750 N N . LYS B 1 29 ? 4.48 -4.559 -14.656 1 90.06 29 LYS B N 1
ATOM 751 C CA . LYS B 1 29 ? 5.363 -5.398 -15.461 1 90.06 29 LYS B CA 1
ATOM 752 C C . LYS B 1 29 ? 6.758 -4.789 -15.555 1 90.06 29 LYS B C 1
ATOM 754 O O . LYS B 1 29 ? 6.906 -3.564 -15.57 1 90.06 29 LYS B O 1
ATOM 759 N N . GLN B 1 30 ? 7.883 -5.672 -15.523 1 86.94 30 GLN B N 1
ATOM 760 C CA . GLN B 1 30 ? 9.242 -5.199 -15.758 1 86.94 30 GLN B CA 1
ATOM 761 C C . GLN B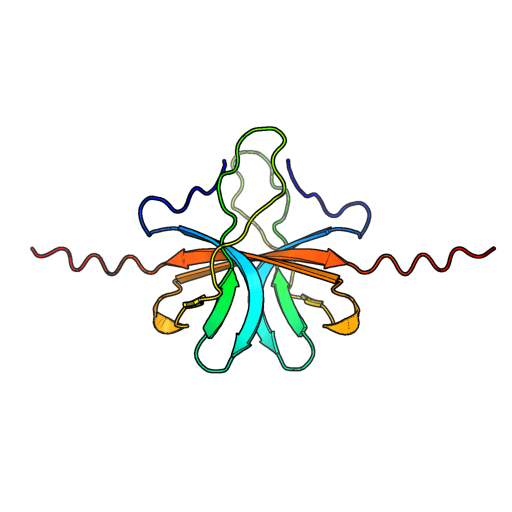 1 30 ? 9.477 -4.926 -17.25 1 86.94 30 GLN B C 1
ATOM 763 O O . GLN B 1 30 ? 9.539 -5.859 -18.047 1 86.94 30 GLN B O 1
ATOM 768 N N . THR B 1 31 ? 9.312 -3.723 -17.578 1 87.56 31 THR B N 1
ATOM 769 C CA . THR B 1 31 ? 9.5 -3.355 -18.984 1 87.56 31 THR B CA 1
ATOM 770 C C . THR B 1 31 ? 10.891 -2.775 -19.203 1 87.56 31 THR B C 1
ATOM 772 O O . THR B 1 31 ? 11.57 -2.398 -18.25 1 87.56 31 THR B O 1
ATOM 775 N N . LYS B 1 32 ? 11.422 -3.018 -20.5 1 85.5 32 LYS B N 1
ATOM 776 C CA . LYS B 1 32 ? 12.734 -2.484 -20.859 1 85.5 32 LYS B CA 1
ATOM 777 C C . LYS B 1 32 ? 12.75 -0.961 -20.781 1 85.5 32 LYS B C 1
ATOM 779 O O . LYS B 1 32 ? 11.703 -0.322 -20.797 1 85.5 32 LYS B O 1
ATOM 784 N N . LYS B 1 33 ? 13.977 -0.541 -20.703 1 87.31 33 LYS B N 1
ATOM 785 C CA . LYS B 1 33 ? 14.141 0.91 -20.656 1 87.31 33 LYS B CA 1
ATOM 786 C C . LYS B 1 33 ? 13.555 1.56 -21.906 1 87.31 33 LYS B C 1
ATOM 788 O O . LYS B 1 33 ? 13.805 1.11 -23.031 1 87.31 33 LYS B O 1
ATOM 793 N N . GLY B 1 34 ? 12.438 2.473 -21.672 1 88.81 34 GLY B N 1
ATOM 794 C CA . GLY B 1 34 ? 11.859 3.195 -22.781 1 88.81 34 GLY B CA 1
ATOM 795 C C . GLY B 1 34 ? 10.477 2.701 -23.172 1 88.81 34 GLY B C 1
ATOM 796 O O . GLY B 1 34 ? 9.789 3.324 -23.984 1 88.81 34 GLY B O 1
ATOM 797 N N . GLN B 1 35 ? 10.211 1.615 -22.844 1 89.5 35 GLN B N 1
ATOM 798 C CA . GLN B 1 35 ? 8.883 1.091 -23.141 1 89.5 35 GLN B CA 1
ATOM 799 C C . GLN B 1 35 ? 7.844 1.667 -22.188 1 89.5 35 GLN B C 1
ATOM 801 O O . GLN B 1 35 ? 8.148 1.963 -21.031 1 89.5 35 GLN B O 1
ATOM 806 N N . LYS B 1 36 ? 6.609 1.844 -22.578 1 86.44 36 LYS B N 1
ATOM 807 C CA . LYS B 1 36 ? 5.531 2.324 -21.719 1 86.44 36 LYS B CA 1
ATOM 808 C C . LYS B 1 36 ? 5.27 1.353 -20.578 1 86.44 36 LYS B C 1
ATOM 810 O O . LYS B 1 36 ? 5.309 0.135 -20.766 1 86.44 36 LYS B O 1
ATOM 815 N N . PRO B 1 37 ? 4.996 2.004 -19.375 1 87.25 37 PRO B N 1
ATOM 816 C CA . PRO B 1 37 ? 4.664 1.121 -18.25 1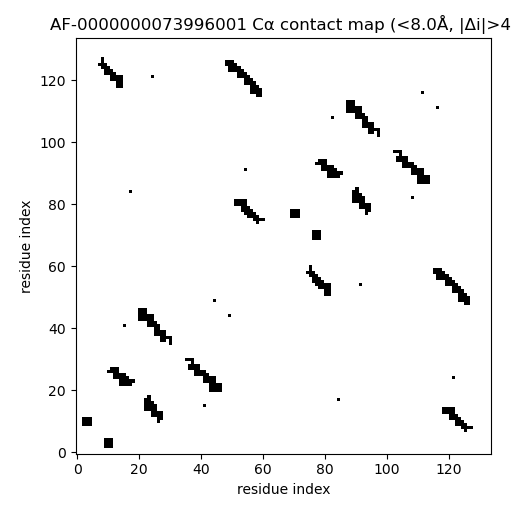 87.25 37 PRO B CA 1
ATOM 817 C C . PRO B 1 37 ? 3.441 0.249 -18.531 1 87.25 37 PRO B C 1
ATOM 819 O O . PRO B 1 37 ? 2.467 0.715 -19.125 1 87.25 37 PRO B O 1
ATOM 822 N N . SER B 1 38 ? 3.643 -1.109 -18.188 1 91.12 38 SER B N 1
ATOM 823 C CA . SER B 1 38 ? 2.537 -2.051 -18.344 1 91.12 38 SER B CA 1
ATOM 824 C C . SER B 1 38 ? 2.236 -2.768 -17.031 1 91.12 38 SER B C 1
ATOM 826 O O . SER B 1 38 ? 3.127 -2.943 -16.188 1 91.12 38 SER B O 1
ATOM 828 N N . TYR B 1 39 ? 0.882 -3.045 -16.922 1 93.75 39 TYR B N 1
ATOM 829 C CA . TYR B 1 39 ? 0.442 -3.758 -15.727 1 93.75 39 TYR B CA 1
ATOM 830 C C . TYR B 1 39 ? -0.238 -5.07 -16.094 1 93.75 39 TYR B C 1
ATOM 832 O O . TYR B 1 39 ? -0.822 -5.195 -17.172 1 93.75 39 TYR B O 1
ATOM 840 N N . HIS B 1 40 ? -0.072 -6.047 -15.219 1 95.12 40 HIS B N 1
ATOM 841 C CA . HIS B 1 40 ? -0.822 -7.293 -15.359 1 95.12 40 HIS B CA 1
ATOM 842 C C . HIS B 1 40 ? -2.314 -7.059 -15.148 1 95.12 40 HIS B C 1
ATOM 844 O O . HIS B 1 40 ? -2.729 -5.973 -14.742 1 95.12 40 HIS B O 1
ATOM 850 N N . GLU B 1 41 ? -3.092 -8.039 -15.562 1 96.56 41 GLU B N 1
ATOM 851 C CA . GLU B 1 41 ? -4.52 -8.008 -15.258 1 96.56 41 GLU B CA 1
ATOM 852 C C . GLU B 1 41 ? -4.762 -7.93 -13.75 1 96.56 41 GLU B C 1
ATOM 854 O O . GLU B 1 41 ? -3.973 -8.461 -12.961 1 96.56 41 GLU B O 1
ATOM 859 N N . PRO B 1 42 ? -5.82 -7.238 -13.359 1 97 42 PRO B N 1
ATOM 860 C CA . PRO B 1 42 ? -6.129 -7.137 -11.938 1 97 42 PRO B CA 1
ATOM 861 C C . PRO B 1 42 ? -6.348 -8.492 -11.281 1 97 42 PRO B C 1
ATOM 863 O O . PRO B 1 42 ? -6.926 -9.398 -11.891 1 97 42 PRO B O 1
ATOM 866 N N . GLN B 1 43 ? -5.84 -8.562 -10.047 1 95.75 43 GLN B N 1
ATOM 867 C CA . GLN B 1 43 ? -6.027 -9.773 -9.25 1 95.75 43 GLN B CA 1
ATOM 868 C C . GLN B 1 43 ? -6.477 -9.438 -7.832 1 95.75 43 GLN B C 1
ATOM 870 O O . GLN B 1 43 ? -6.016 -8.453 -7.25 1 95.75 43 GLN B O 1
ATOM 875 N N . THR B 1 44 ? -7.387 -10.297 -7.305 1 96.88 44 THR B N 1
ATOM 876 C CA . THR B 1 44 ? -7.824 -10.172 -5.918 1 96.88 44 THR B CA 1
ATOM 877 C C . THR B 1 44 ? -6.973 -11.047 -5 1 96.88 44 THR B C 1
ATOM 879 O O . THR B 1 44 ? -6.828 -12.242 -5.238 1 96.88 44 THR B O 1
ATOM 882 N N . LEU B 1 45 ? -6.398 -10.43 -4.043 1 94.31 45 LEU B N 1
ATOM 883 C CA . LEU B 1 45 ? -5.652 -11.172 -3.029 1 94.31 45 LEU B CA 1
ATOM 884 C C . LEU B 1 45 ? -6.484 -11.352 -1.764 1 94.31 45 LEU B C 1
ATOM 886 O O . LEU B 1 45 ? -6.844 -10.367 -1.11 1 94.31 45 LEU B O 1
ATOM 890 N N . PRO B 1 46 ? -6.785 -12.633 -1.39 1 95 46 PRO B N 1
ATOM 891 C CA . PRO B 1 46 ? -7.598 -12.859 -0.194 1 95 46 PRO B CA 1
ATOM 892 C C . PRO B 1 46 ? -6.953 -12.305 1.074 1 95 46 PRO B C 1
ATOM 894 O O . PRO B 1 46 ? -5.742 -12.445 1.268 1 95 46 PRO B O 1
ATOM 897 N N . TRP B 1 47 ? -7.84 -11.695 1.941 1 94.25 47 TRP B N 1
ATOM 898 C CA . TRP B 1 47 ? -7.379 -11.102 3.189 1 94.25 47 TRP B CA 1
ATOM 899 C C . TRP B 1 47 ? -6.672 -12.141 4.059 1 94.25 47 TRP B C 1
ATOM 901 O O . TRP B 1 47 ? -5.723 -11.812 4.777 1 94.25 47 TRP B O 1
ATOM 911 N N . GLU B 1 48 ? -7.02 -13.383 4.004 1 93 48 GLU B N 1
ATOM 912 C CA . GLU B 1 48 ? -6.473 -14.445 4.844 1 93 48 GLU B CA 1
ATOM 913 C C . GLU B 1 48 ? -5.027 -14.75 4.473 1 93 48 GLU B C 1
ATOM 915 O O . GLU B 1 48 ? -4.281 -15.32 5.273 1 93 48 GLU B O 1
ATOM 920 N N . ARG B 1 49 ? -4.645 -14.406 3.258 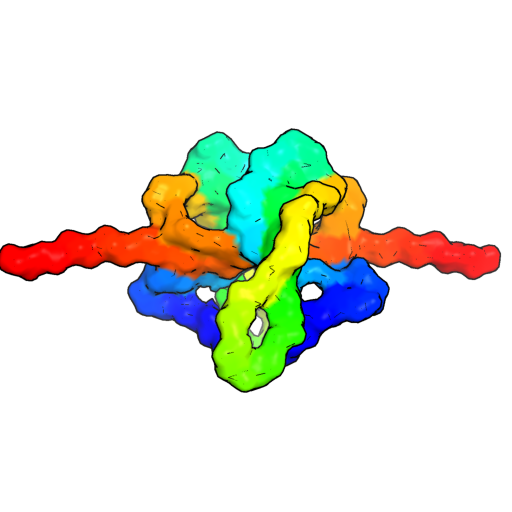1 90.56 49 ARG B N 1
ATOM 921 C CA . ARG B 1 49 ? -3.289 -14.695 2.805 1 90.56 49 ARG B CA 1
ATOM 922 C C . ARG B 1 49 ? -2.334 -13.562 3.158 1 90.56 49 ARG B C 1
ATOM 924 O O . ARG B 1 49 ? -1.116 -13.703 3.018 1 90.56 49 ARG B O 1
ATOM 931 N N . ILE B 1 50 ? -2.816 -12.539 3.582 1 92.94 50 ILE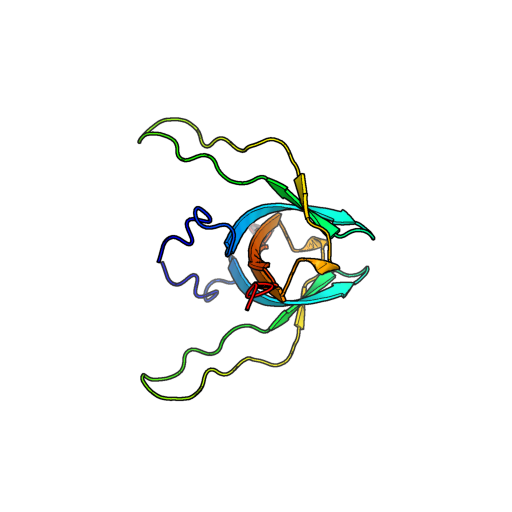 B N 1
ATOM 932 C CA . ILE B 1 50 ? -2.018 -11.336 3.797 1 92.94 50 ILE B CA 1
ATOM 933 C C . ILE B 1 50 ? -1.577 -11.258 5.258 1 92.94 50 ILE B C 1
ATOM 935 O O . ILE B 1 50 ? -2.412 -11.211 6.16 1 92.94 50 ILE B O 1
ATOM 939 N N . ALA B 1 51 ? -0.338 -11.273 5.398 1 93.94 51 ALA B N 1
ATOM 940 C CA . ALA B 1 51 ? 0.221 -11.117 6.738 1 93.94 51 ALA B CA 1
ATOM 941 C C . ALA B 1 51 ? 0.318 -9.641 7.117 1 93.94 51 ALA B C 1
ATOM 943 O O . ALA B 1 51 ? -0.033 -9.258 8.234 1 93.94 51 ALA B O 1
ATOM 944 N N . SER B 1 52 ? 0.814 -8.812 6.18 1 94 52 SER B N 1
ATOM 945 C CA . SER B 1 52 ? 0.898 -7.367 6.352 1 94 52 SER B CA 1
ATOM 946 C C . SER B 1 52 ? 0.901 -6.648 5.008 1 94 52 SER B C 1
ATOM 948 O O . SER B 1 52 ? 1.233 -7.238 3.982 1 94 52 SER B O 1
ATOM 950 N N . ALA B 1 53 ? 0.536 -5.367 5.051 1 95.94 53 ALA B N 1
ATOM 951 C CA . ALA B 1 53 ? 0.507 -4.555 3.836 1 95.94 53 ALA B CA 1
ATOM 952 C C . ALA B 1 53 ? 1.025 -3.146 4.109 1 95.94 53 ALA B C 1
ATOM 954 O O . ALA B 1 53 ? 0.822 -2.602 5.195 1 95.94 53 ALA B O 1
ATOM 955 N N . HIS B 1 54 ? 1.713 -2.578 3.094 1 95.44 54 HIS B N 1
ATOM 956 C CA . HIS B 1 54 ? 2.195 -1.201 3.105 1 95.44 54 HIS B CA 1
ATOM 957 C C . HIS B 1 54 ? 1.647 -0.416 1.918 1 95.44 54 HIS B C 1
ATOM 959 O O . HIS B 1 54 ? 1.654 -0.908 0.787 1 95.44 54 HIS B O 1
ATOM 965 N N . LEU B 1 55 ? 1.158 0.681 2.238 1 96.44 55 LEU B N 1
ATOM 966 C CA . LEU B 1 55 ? 0.475 1.494 1.238 1 96.44 55 LEU B CA 1
ATOM 967 C C . LEU B 1 55 ? 1.29 2.738 0.899 1 96.44 55 LEU B C 1
ATOM 969 O O . LEU B 1 55 ? 1.757 3.443 1.797 1 96.44 55 LEU B O 1
ATOM 973 N N . GLN B 1 56 ? 1.605 3.049 -0.387 1 93.81 56 GLN B N 1
ATOM 974 C CA . GLN B 1 56 ? 2.137 4.301 -0.92 1 93.81 56 GLN B CA 1
ATOM 975 C C . GLN B 1 56 ? 1.048 5.102 -1.629 1 93.81 56 GLN B C 1
ATOM 977 O O . GLN B 1 56 ? 0.515 4.664 -2.652 1 93.81 56 GLN B O 1
ATOM 982 N N . ILE B 1 57 ? 0.748 6.34 -1.146 1 94.62 57 ILE B N 1
ATOM 983 C CA . ILE B 1 57 ? -0.377 7.129 -1.634 1 94.62 57 ILE B CA 1
ATOM 984 C C . ILE B 1 57 ? 0.14 8.367 -2.355 1 94.62 57 ILE B C 1
ATOM 986 O O . ILE B 1 57 ? 1.012 9.078 -1.842 1 94.62 57 ILE B O 1
ATOM 990 N N . ASP B 1 58 ? -0.431 8.625 -3.551 1 92.12 58 ASP B N 1
ATOM 991 C CA . ASP B 1 58 ? -0.259 9.875 -4.285 1 92.12 58 ASP B CA 1
ATOM 992 C C . ASP B 1 58 ? -1.512 10.75 -4.191 1 92.12 58 ASP B C 1
ATOM 994 O O . ASP B 1 58 ? -2.615 10.289 -4.496 1 92.12 58 ASP B O 1
ATOM 998 N N . PHE B 1 59 ? -1.283 11.977 -3.779 1 91.44 59 PHE B N 1
ATOM 999 C CA . PHE B 1 59 ? -2.424 12.859 -3.547 1 91.44 59 PHE B CA 1
ATOM 1000 C C . PHE B 1 59 ? -2.725 13.695 -4.785 1 91.44 59 PHE B C 1
ATOM 1002 O O . PHE B 1 59 ? -1.835 13.945 -5.602 1 91.44 59 PHE B O 1
ATOM 1009 N N . ASN B 1 60 ? -4.051 14.078 -4.793 1 82.44 60 ASN B N 1
ATOM 1010 C CA . ASN B 1 60 ? -4.496 14.984 -5.84 1 82.44 60 ASN B CA 1
ATOM 1011 C C . ASN B 1 60 ? -3.959 16.391 -5.625 1 82.44 60 ASN B C 1
ATOM 1013 O O . ASN B 1 60 ? -3.889 16.875 -4.488 1 82.44 60 ASN B O 1
ATOM 1017 N N . SER B 1 61 ? -2.994 16.812 -6.492 1 70.88 61 SER B N 1
ATOM 1018 C CA . SER B 1 61 ? -2.543 18.203 -6.426 1 70.88 61 SER B CA 1
ATOM 1019 C C . SER B 1 61 ? -3.691 19.172 -6.695 1 70.88 61 SER B C 1
ATOM 1021 O O . SER B 1 61 ? -4.277 19.156 -7.781 1 70.88 61 SER B O 1
ATOM 1023 N N . THR B 1 62 ? -4.676 19.219 -5.863 1 60.25 62 THR B N 1
ATOM 1024 C CA . THR B 1 62 ? -5.523 20.359 -6.164 1 60.25 62 THR B CA 1
ATOM 1025 C C . THR B 1 62 ? -4.719 21.656 -6.133 1 60.25 62 THR B C 1
ATOM 1027 O O . THR B 1 62 ? -4.359 22.141 -5.059 1 60.25 62 THR B O 1
ATOM 1030 N N . ALA B 1 63 ? -3.506 21.812 -6.523 1 49.72 63 ALA B N 1
ATOM 1031 C CA . ALA B 1 63 ? -3.006 23.188 -6.633 1 49.72 63 ALA B CA 1
ATOM 1032 C C . ALA B 1 63 ? -4.09 24.125 -7.156 1 49.72 63 ALA B C 1
ATOM 1034 O O . ALA B 1 63 ? -4.551 23.969 -8.289 1 49.72 63 ALA B O 1
ATOM 1035 N N . ASP B 1 64 ? -5.133 24.406 -6.449 1 44.47 64 ASP B N 1
ATOM 1036 C CA . ASP B 1 64 ? -5.672 25.719 -6.816 1 44.47 64 ASP B CA 1
ATOM 1037 C C . ASP B 1 64 ? -4.555 26.688 -7.188 1 44.47 64 ASP B C 1
ATOM 1039 O O . ASP B 1 64 ? -3.732 27.047 -6.344 1 44.47 64 ASP B O 1
ATOM 1043 N N . SER B 1 65 ? -3.779 26.516 -8.195 1 44.5 65 SER B N 1
ATOM 1044 C CA . SER B 1 65 ? -3.098 27.672 -8.781 1 44.5 65 SER B CA 1
ATOM 1045 C C . SER B 1 65 ? -3.9 28.953 -8.578 1 44.5 65 SER B C 1
ATOM 1047 O O . SER B 1 65 ? -4.996 29.094 -9.125 1 44.5 65 SER B O 1
ATOM 1049 N N . VAL B 1 66 ? -3.99 29.469 -7.406 1 40.62 66 VAL B N 1
ATOM 1050 C CA . VAL B 1 66 ? -4.336 30.891 -7.363 1 40.62 66 VAL B CA 1
ATOM 1051 C C . VAL B 1 66 ? -3.736 31.609 -8.57 1 40.62 66 VAL B C 1
ATOM 1053 O O . VAL B 1 66 ? -2.514 31.672 -8.711 1 40.62 66 VAL B O 1
ATOM 1056 N N . GLU B 1 67 ? -4.195 31.438 -9.922 1 31.75 67 GLU B N 1
ATOM 1057 C CA . GLU B 1 67 ? -3.984 32.625 -10.75 1 31.75 67 GLU B CA 1
ATOM 1058 C C . GLU B 1 67 ? -4.32 33.906 -9.984 1 31.75 67 GLU B C 1
ATOM 1060 O O . GLU B 1 67 ? -5.258 33.938 -9.188 1 31.75 67 GLU B O 1
#